Protein AF-A0A3C0FSR5-F1 (afdb_monomer_lite)

Sequence (66 aa):
HRLEEMGISLHLSEVKGPVMDRLKKTHFLDELTGEVFLSQFEAVSKLTDGQVAETPPSTEPKIKLV

Secondary structure (DSSP, 8-state):
-HHHHTT----EES--HHHHHHHTTSTTTTS-SS-EESSHHHHHHHHHGGG---PPP---------

Radius of gyration: 16.04 Å; chains: 1; bounding box: 54×26×30 Å

Structure (mmCIF, N/CA/C/O backbone):
data_AF-A0A3C0FSR5-F1
#
_entry.id   AF-A0A3C0FSR5-F1
#
loop_
_atom_site.group_PDB
_atom_site.id
_atom_site.type_symbol
_atom_site.label_atom_id
_atom_site.label_alt_id
_atom_site.label_comp_id
_atom_site.label_asym_id
_atom_site.label_entity_id
_atom_site.label_seq_id
_atom_site.pdbx_PDB_ins_code
_atom_site.Cartn_x
_atom_site.Cartn_y
_atom_site.Cartn_z
_atom_site.occupancy
_atom_site.B_iso_or_equiv
_atom_site.auth_seq_id
_atom_site.auth_comp_id
_atom_site.auth_asym_id
_atom_site.auth_atom_id
_atom_site.pdbx_PDB_model_num
ATOM 1 N N . HIS A 1 1 ? -15.588 -5.004 -2.815 1.00 76.25 1 HIS A N 1
ATOM 2 C CA . HIS A 1 1 ? -16.758 -5.738 -3.350 1.00 76.25 1 HIS A CA 1
ATOM 3 C C . HIS A 1 1 ? -16.904 -5.685 -4.874 1.00 76.25 1 HIS A C 1
ATOM 5 O O . HIS A 1 1 ? -16.594 -6.691 -5.478 1.00 76.25 1 HIS A O 1
ATOM 11 N N . ARG A 1 2 ? -17.260 -4.578 -5.558 1.00 92.50 2 ARG A N 1
ATOM 12 C CA . ARG A 1 2 ? -17.500 -4.631 -7.033 1.00 92.50 2 ARG A CA 1
ATOM 13 C C . ARG A 1 2 ? -16.355 -5.212 -7.880 1.00 92.50 2 ARG A C 1
ATOM 15 O O . ARG A 1 2 ? -16.608 -5.998 -8.780 1.00 92.50 2 ARG A O 1
ATOM 22 N N . LEU A 1 3 ? -15.109 -4.807 -7.618 1.00 94.94 3 LEU A N 1
ATOM 23 C CA . LEU A 1 3 ? -13.949 -5.325 -8.359 1.00 94.94 3 LEU A CA 1
ATOM 24 C C . LEU A 1 3 ? -13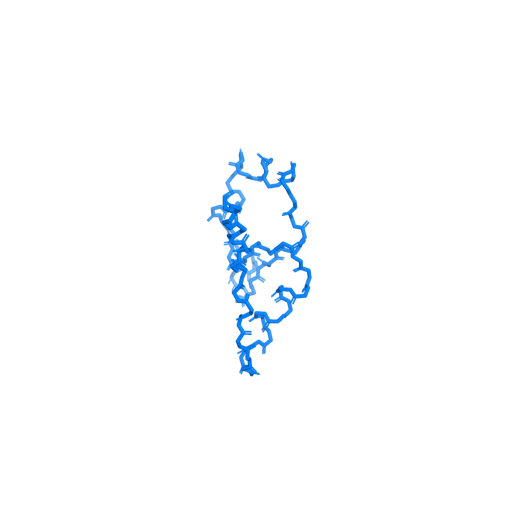.717 -6.815 -8.068 1.00 94.94 3 LEU A C 1
ATOM 26 O O . LEU A 1 3 ? -13.536 -7.602 -8.989 1.00 94.94 3 LEU A O 1
ATOM 30 N N . GLU A 1 4 ? -13.821 -7.200 -6.799 1.00 94.12 4 GLU A N 1
ATOM 31 C CA . GLU A 1 4 ? -13.714 -8.584 -6.334 1.00 94.12 4 GLU A CA 1
ATOM 32 C C . GLU A 1 4 ? -14.781 -9.497 -6.951 1.00 94.12 4 GLU A C 1
ATOM 34 O O . GLU A 1 4 ? -14.459 -10.569 -7.450 1.00 94.12 4 GLU A O 1
ATOM 39 N N . GLU A 1 5 ? -16.037 -9.042 -6.997 1.00 95.56 5 GLU A N 1
ATOM 40 C CA . GLU A 1 5 ? -17.155 -9.745 -7.641 1.00 95.56 5 GLU A CA 1
ATOM 41 C C . GLU A 1 5 ? -16.913 -9.972 -9.142 1.00 95.56 5 GLU A C 1
ATOM 43 O O . GLU A 1 5 ? -17.417 -10.934 -9.716 1.00 95.56 5 GLU A O 1
ATOM 48 N N . MET A 1 6 ? -16.116 -9.109 -9.779 1.00 97.12 6 MET A N 1
ATOM 49 C CA . MET A 1 6 ? -15.688 -9.248 -11.173 1.00 97.12 6 MET A CA 1
ATOM 50 C C . MET A 1 6 ? -14.405 -10.081 -11.335 1.00 97.12 6 MET A C 1
ATOM 52 O O . MET A 1 6 ? -13.919 -10.226 -12.455 1.00 97.12 6 MET A O 1
ATOM 56 N N . GLY A 1 7 ? -13.830 -10.605 -10.248 1.00 95.56 7 GLY A N 1
ATOM 57 C CA . GLY A 1 7 ? -12.547 -11.312 -10.264 1.00 95.56 7 GLY A CA 1
ATOM 58 C C . GLY A 1 7 ? -11.340 -10.402 -10.519 1.00 95.56 7 GLY A C 1
ATOM 59 O O . GLY A 1 7 ? -10.316 -10.872 -11.009 1.00 95.56 7 GLY A O 1
ATOM 60 N N . ILE A 1 8 ? -11.455 -9.102 -10.227 1.00 95.06 8 ILE A N 1
ATOM 61 C CA . ILE A 1 8 ? -10.399 -8.098 -10.410 1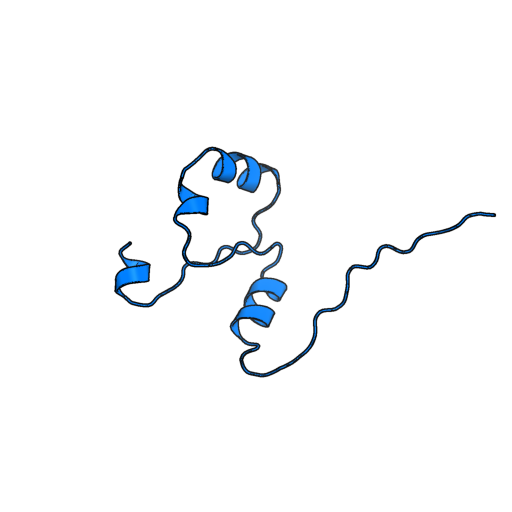.00 95.06 8 ILE A CA 1
ATOM 62 C C . ILE A 1 8 ? -9.861 -7.666 -9.039 1.00 95.06 8 ILE A C 1
ATOM 64 O O . ILE A 1 8 ? -10.601 -7.152 -8.199 1.00 95.06 8 ILE A O 1
ATOM 68 N N . SER A 1 9 ? -8.551 -7.800 -8.831 1.00 96.00 9 SER A N 1
ATOM 69 C CA . SER A 1 9 ? -7.869 -7.277 -7.639 1.00 96.00 9 SER A CA 1
ATOM 70 C C . SER A 1 9 ? -7.415 -5.828 -7.837 1.00 96.00 9 SER A C 1
ATOM 72 O O . SER A 1 9 ? -6.878 -5.469 -8.885 1.00 96.00 9 SER A O 1
ATOM 74 N N . LEU A 1 10 ? -7.608 -4.985 -6.816 1.00 96.75 10 LEU A N 1
ATOM 75 C CA . LEU A 1 10 ? -7.081 -3.616 -6.786 1.00 96.75 10 LEU A CA 1
ATOM 76 C C . LEU A 1 10 ? -5.735 -3.591 -6.058 1.00 96.75 10 LEU A C 1
ATOM 78 O O . LEU A 1 10 ? -5.674 -3.892 -4.871 1.00 96.75 10 LEU A O 1
ATOM 82 N N . HIS A 1 11 ? -4.679 -3.167 -6.748 1.00 96.69 11 HIS A N 1
ATOM 83 C CA . HIS A 1 11 ? -3.354 -2.949 -6.165 1.00 96.69 11 HIS A CA 1
ATOM 84 C C . HIS A 1 11 ? -3.040 -1.451 -6.108 1.00 96.69 11 HIS A C 1
ATOM 86 O O . HIS A 1 11 ? -3.439 -0.697 -6.996 1.00 96.69 11 HIS A O 1
ATOM 92 N N . LEU A 1 12 ? -2.300 -1.016 -5.087 1.00 97.50 12 LEU A N 1
ATOM 93 C CA . LEU A 1 12 ? -1.787 0.350 -4.984 1.00 97.50 12 LEU A CA 1
ATOM 94 C C . LEU A 1 12 ? -0.264 0.337 -5.098 1.00 97.50 12 LEU A C 1
ATOM 96 O O . LEU A 1 12 ? 0.402 -0.363 -4.345 1.00 97.50 12 LEU A O 1
ATOM 100 N N . SER A 1 13 ? 0.304 1.146 -5.986 1.00 96.69 13 SER A N 1
ATOM 101 C CA . SER A 1 13 ? 1.752 1.355 -6.071 1.00 96.69 13 SER A CA 1
ATOM 102 C C . SER A 1 13 ? 2.146 2.728 -5.533 1.00 96.69 13 SER A C 1
ATOM 104 O O . SER A 1 13 ? 1.397 3.691 -5.674 1.00 96.69 13 SER A O 1
ATOM 106 N N . GLU A 1 14 ? 3.347 2.824 -4.967 1.00 94.69 14 GLU A N 1
ATOM 107 C CA . GLU A 1 14 ? 3.949 4.057 -4.440 1.00 94.69 14 GLU A CA 1
ATOM 108 C C . GLU A 1 14 ? 3.259 4.674 -3.218 1.00 94.69 14 GLU A C 1
ATOM 110 O O . GLU A 1 14 ? 3.349 5.885 -2.971 1.00 94.69 14 GLU A O 1
ATOM 115 N N . VAL A 1 15 ? 2.614 3.851 -2.396 1.00 93.25 15 VAL A N 1
ATOM 116 C CA . VAL A 1 15 ? 2.006 4.336 -1.155 1.00 93.25 15 VAL A CA 1
ATOM 117 C C . VAL A 1 15 ? 3.090 4.532 -0.098 1.00 93.25 15 VAL A C 1
ATOM 119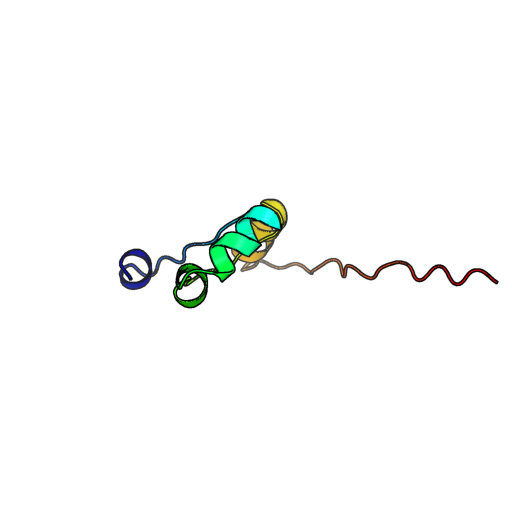 O O . VAL A 1 15 ? 3.606 3.589 0.495 1.00 93.25 15 VAL A O 1
ATOM 122 N N . LYS A 1 16 ? 3.443 5.794 0.144 1.00 89.25 16 LYS A N 1
ATOM 123 C CA . LYS A 1 16 ? 4.477 6.194 1.109 1.00 89.25 16 LYS A CA 1
ATOM 124 C C . LYS A 1 16 ? 3.890 6.409 2.511 1.00 89.25 16 LYS A C 1
ATOM 126 O O . LYS A 1 16 ? 2.675 6.519 2.674 1.00 89.25 16 LYS A O 1
ATOM 131 N N . GLY A 1 17 ? 4.766 6.536 3.515 1.00 92.69 17 GLY A N 1
ATOM 132 C CA . GLY A 1 17 ? 4.419 6.630 4.945 1.00 92.69 17 GLY A CA 1
ATOM 133 C C . GLY A 1 17 ? 3.224 7.539 5.274 1.00 92.69 17 GLY A C 1
ATOM 134 O O . GLY A 1 17 ? 2.228 7.030 5.777 1.00 92.69 17 GLY A O 1
ATOM 135 N N . PRO A 1 18 ? 3.227 8.835 4.896 1.00 95.06 18 PRO A N 1
ATOM 136 C CA . PRO A 1 18 ? 2.119 9.740 5.219 1.00 95.06 18 PRO A CA 1
ATOM 137 C C . PRO A 1 18 ? 0.752 9.320 4.656 1.00 95.06 18 PRO A C 1
ATOM 139 O O . PRO A 1 18 ? -0.282 9.646 5.240 1.00 95.06 18 PRO A O 1
ATOM 142 N N . VAL A 1 19 ? 0.732 8.625 3.514 1.00 95.25 19 VAL A N 1
ATOM 143 C CA . VAL A 1 19 ? -0.500 8.096 2.911 1.00 95.25 19 VAL A CA 1
ATOM 144 C C . VAL A 1 19 ? -0.885 6.787 3.597 1.00 95.25 19 VAL A C 1
ATOM 146 O O . VAL A 1 19 ? -2.033 6.633 4.009 1.00 95.25 19 VAL A O 1
ATOM 149 N N . MET A 1 20 ? 0.078 5.887 3.807 1.00 96.06 20 MET A N 1
ATOM 150 C CA . MET A 1 20 ? -0.140 4.614 4.495 1.00 96.06 20 MET A CA 1
ATOM 151 C C . MET A 1 20 ? -0.688 4.814 5.915 1.00 96.06 20 MET A C 1
ATOM 153 O O . MET A 1 20 ? -1.615 4.123 6.327 1.00 96.06 20 MET A O 1
ATOM 157 N N . ASP A 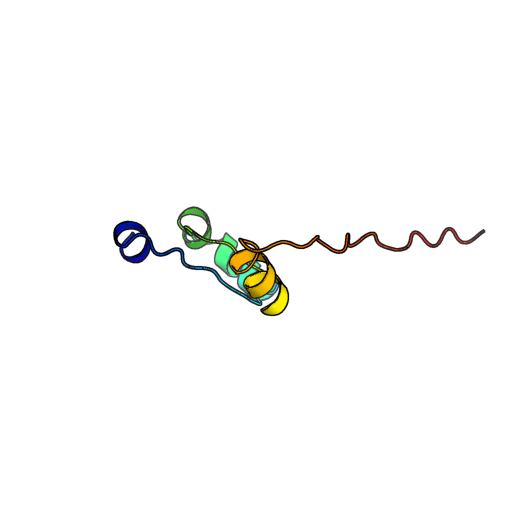1 21 ? -0.178 5.806 6.645 1.00 96.75 21 ASP A N 1
ATOM 158 C CA . ASP A 1 21 ? -0.620 6.143 8.002 1.00 96.75 21 ASP A CA 1
ATOM 159 C C . ASP A 1 21 ? -2.070 6.629 8.051 1.00 96.75 21 ASP A C 1
ATOM 161 O O . ASP A 1 21 ? -2.745 6.473 9.070 1.00 96.75 21 ASP A O 1
ATOM 165 N N . ARG A 1 22 ? -2.569 7.221 6.959 1.00 96.81 22 ARG A N 1
ATOM 166 C CA . ARG A 1 22 ? -3.984 7.587 6.828 1.00 96.81 22 ARG A CA 1
ATOM 167 C C . ARG A 1 22 ? -4.827 6.375 6.459 1.00 96.81 22 ARG A C 1
ATOM 169 O O . ARG A 1 22 ? -5.860 6.173 7.085 1.00 96.81 22 ARG A O 1
ATOM 176 N N . LEU A 1 23 ? -4.375 5.558 5.506 1.00 96.06 23 LEU A N 1
ATOM 177 C CA . LEU A 1 23 ? -5.082 4.343 5.087 1.00 96.06 23 LEU A CA 1
ATOM 178 C C . LEU A 1 23 ? -5.262 3.353 6.247 1.00 96.06 23 LEU A C 1
ATOM 180 O O . LEU A 1 23 ? -6.357 2.830 6.426 1.00 96.06 23 LEU A O 1
ATOM 184 N N . LYS A 1 24 ? -4.243 3.191 7.103 1.00 95.81 24 LYS A N 1
ATOM 185 C CA . LYS A 1 24 ? -4.290 2.363 8.325 1.00 95.81 24 LYS A CA 1
ATOM 186 C C . LYS A 1 24 ? -5.351 2.788 9.347 1.00 95.81 24 LYS A C 1
ATOM 188 O O . LYS A 1 24 ? -5.653 2.023 10.252 1.00 95.81 24 LYS A O 1
ATOM 193 N N . LYS A 1 25 ? -5.892 4.007 9.252 1.00 97.62 25 LYS A N 1
ATOM 194 C CA . LYS A 1 25 ? -6.969 4.503 10.133 1.00 97.62 25 LYS A CA 1
ATOM 195 C C . LYS A 1 25 ? -8.366 4.247 9.559 1.00 97.62 25 LYS A C 1
ATOM 197 O O . LYS A 1 25 ? -9.341 4.771 10.088 1.00 97.62 25 LYS A O 1
ATOM 202 N N . THR A 1 26 ? -8.459 3.505 8.460 1.00 97.00 26 THR A N 1
ATOM 203 C CA . THR A 1 26 ? -9.703 3.194 7.748 1.00 97.00 26 THR A CA 1
ATOM 204 C C . THR A 1 26 ? -9.818 1.686 7.543 1.00 97.00 26 THR A C 1
ATOM 206 O O . THR A 1 26 ? -8.809 0.992 7.591 1.00 97.00 26 THR A O 1
ATOM 209 N N . HIS A 1 27 ? -11.016 1.196 7.220 1.00 96.19 27 HIS A N 1
ATOM 210 C CA . HIS A 1 27 ? -11.243 -0.209 6.843 1.00 96.19 27 HIS A CA 1
ATOM 211 C C . HIS A 1 27 ? -10.735 -0.560 5.436 1.00 96.19 27 HIS A C 1
ATOM 213 O O . HIS A 1 27 ? -10.774 -1.714 5.027 1.00 96.19 27 HIS A O 1
ATOM 219 N N . PHE A 1 28 ? -10.244 0.426 4.676 1.00 95.50 28 PHE A N 1
ATOM 220 C CA . PHE A 1 28 ? -9.891 0.239 3.270 1.00 95.50 28 PHE A CA 1
ATOM 221 C C . PHE A 1 28 ? -8.830 -0.845 3.055 1.00 95.50 28 PHE A C 1
ATOM 223 O O . PHE A 1 28 ? -8.956 -1.630 2.125 1.00 95.50 28 PHE A O 1
ATOM 230 N N . LEU A 1 29 ? -7.783 -0.884 3.889 1.00 95.00 29 LEU A N 1
ATOM 231 C CA . LEU A 1 29 ? -6.716 -1.881 3.744 1.00 95.00 29 LEU A CA 1
ATOM 232 C C . LEU A 1 29 ? -7.165 -3.283 4.156 1.00 95.00 29 LEU A C 1
ATOM 234 O O . LEU A 1 29 ? -6.656 -4.249 3.600 1.00 95.00 29 LEU A O 1
ATOM 238 N N . ASP A 1 30 ? -8.112 -3.384 5.089 1.00 94.56 30 ASP A N 1
ATOM 239 C CA . ASP A 1 30 ? -8.672 -4.665 5.526 1.00 94.56 30 ASP A CA 1
ATOM 240 C C . ASP A 1 30 ? -9.540 -5.292 4.423 1.00 94.56 30 ASP A C 1
ATOM 242 O O . ASP A 1 30 ? -9.594 -6.509 4.278 1.00 94.56 30 ASP A O 1
ATOM 246 N N . GLU A 1 31 ? -10.200 -4.450 3.623 1.00 95.00 31 GLU A N 1
ATOM 247 C CA . GLU A 1 31 ? -11.049 -4.849 2.4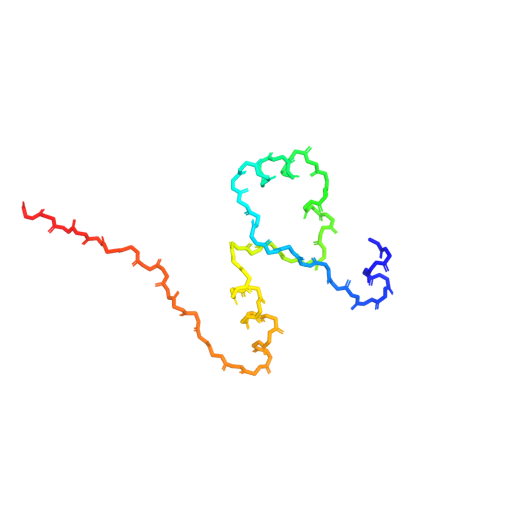94 1.00 95.00 31 GLU A CA 1
ATOM 248 C C . GLU A 1 31 ? -10.305 -4.869 1.145 1.00 95.00 31 GLU A C 1
ATOM 250 O O . GLU A 1 31 ? -10.897 -5.182 0.105 1.00 95.00 31 GLU A O 1
ATOM 255 N N . LEU A 1 32 ? -9.019 -4.503 1.122 1.00 96.25 32 LEU A N 1
ATOM 256 C CA . LEU A 1 32 ? -8.234 -4.465 -0.105 1.00 96.25 32 LEU A CA 1
ATOM 257 C C . LEU A 1 32 ? -7.949 -5.893 -0.578 1.00 96.25 32 LEU A C 1
ATOM 259 O O . LEU A 1 32 ? -7.270 -6.666 0.087 1.00 96.25 32 LEU A O 1
ATOM 263 N N . THR A 1 33 ? -8.425 -6.224 -1.775 1.00 96.31 33 THR A N 1
ATOM 264 C CA . THR A 1 33 ? -8.248 -7.559 -2.369 1.00 96.31 33 THR A CA 1
ATOM 265 C C . THR A 1 33 ? -6.909 -7.760 -3.076 1.00 96.31 33 THR A C 1
ATOM 267 O O . THR A 1 33 ? -6.603 -8.866 -3.522 1.00 96.31 33 THR A O 1
ATOM 270 N N . GLY A 1 34 ? -6.126 -6.693 -3.225 1.00 95.12 34 GLY A N 1
ATOM 271 C CA . GLY A 1 34 ? -4.767 -6.728 -3.748 1.00 95.12 34 GLY A CA 1
ATOM 272 C C . GLY A 1 34 ? -3.755 -6.225 -2.725 1.00 95.12 34 GLY A C 1
ATOM 273 O O . GLY A 1 34 ? -3.951 -6.304 -1.517 1.00 95.12 34 GLY A O 1
ATOM 274 N N . GLU A 1 35 ? -2.641 -5.708 -3.222 1.00 95.88 35 GLU A N 1
ATOM 275 C CA . GLU A 1 35 ? -1.467 -5.400 -2.408 1.00 95.88 35 GLU A CA 1
ATOM 276 C C . GLU A 1 35 ? -1.041 -3.945 -2.548 1.00 95.88 35 GLU A C 1
ATOM 278 O O . GLU A 1 35 ? -1.323 -3.279 -3.550 1.00 95.88 35 GLU A O 1
ATOM 283 N N . VAL A 1 36 ? -0.333 -3.468 -1.528 1.00 96.31 36 VAL A N 1
ATOM 284 C CA . VAL A 1 36 ? 0.298 -2.153 -1.515 1.00 96.31 36 VAL A CA 1
ATOM 285 C C . VAL A 1 36 ? 1.796 -2.323 -1.741 1.00 96.31 36 VAL A C 1
ATOM 287 O O . VAL A 1 36 ? 2.464 -3.005 -0.969 1.00 96.31 36 VAL A O 1
ATOM 290 N N . PHE A 1 37 ? 2.321 -1.663 -2.767 1.00 95.00 37 PHE A N 1
ATOM 291 C CA . PHE A 1 37 ? 3.724 -1.712 -3.171 1.00 95.00 37 PHE A CA 1
ATOM 292 C C . PHE A 1 37 ? 4.411 -0.366 -2.950 1.00 95.00 37 PHE A C 1
ATOM 294 O O . PHE A 1 37 ? 3.799 0.696 -3.115 1.00 95.00 37 PHE A O 1
ATOM 301 N N . LEU A 1 38 ? 5.708 -0.389 -2.638 1.00 91.06 38 LEU A N 1
ATOM 302 C CA . LEU A 1 38 ? 6.491 0.832 -2.425 1.00 91.06 38 LEU A CA 1
ATOM 303 C C . LEU A 1 38 ? 6.908 1.494 -3.741 1.00 91.06 38 LEU A C 1
ATOM 305 O O . LEU A 1 38 ? 7.136 2.705 -3.764 1.00 91.06 38 LEU A O 1
ATOM 309 N N . SER A 1 39 ? 6.973 0.729 -4.834 1.00 92.50 39 SER A N 1
ATOM 310 C CA . SER A 1 39 ? 7.284 1.239 -6.171 1.00 92.50 39 SER A CA 1
ATOM 311 C C . SER A 1 39 ? 6.408 0.611 -7.253 1.00 92.50 39 SER A C 1
ATOM 313 O O . SER A 1 39 ? 5.893 -0.496 -7.102 1.00 92.50 39 SER A O 1
ATOM 315 N N . GLN A 1 40 ? 6.264 1.310 -8.379 1.00 94.25 40 GLN A N 1
ATOM 316 C CA . GLN A 1 40 ? 5.603 0.753 -9.558 1.00 94.25 40 GLN A CA 1
ATOM 317 C C . GLN A 1 40 ? 6.364 -0.452 -10.123 1.00 94.25 40 GLN A C 1
ATOM 319 O O . GLN A 1 40 ? 5.737 -1.413 -10.554 1.00 94.25 40 GLN A O 1
ATOM 324 N N . PHE A 1 41 ? 7.700 -0.417 -10.094 1.00 93.81 41 PHE A N 1
ATOM 325 C CA . PHE A 1 41 ? 8.530 -1.535 -10.538 1.00 93.81 41 PHE A CA 1
ATOM 326 C C . PHE A 1 41 ? 8.224 -2.804 -9.737 1.00 93.81 41 PHE A C 1
ATOM 328 O O . PHE A 1 41 ? 7.933 -3.831 -10.328 1.00 93.81 41 PHE A O 1
ATOM 335 N N . GLU A 1 42 ? 8.198 -2.715 -8.405 1.00 92.44 42 GLU A N 1
ATOM 336 C CA . GLU A 1 42 ? 7.842 -3.834 -7.522 1.00 92.44 42 GLU A CA 1
ATOM 337 C C . GLU A 1 42 ? 6.447 -4.397 -7.833 1.00 92.44 42 GLU A C 1
ATOM 339 O O . GLU A 1 42 ? 6.287 -5.612 -7.953 1.00 92.44 42 GLU A O 1
ATOM 344 N N . ALA A 1 43 ? 5.456 -3.514 -8.016 1.00 95.00 43 ALA A N 1
ATOM 345 C CA . ALA A 1 43 ? 4.095 -3.908 -8.366 1.00 95.00 43 ALA A CA 1
ATOM 346 C C . ALA A 1 43 ? 4.049 -4.660 -9.701 1.00 95.00 43 ALA A C 1
ATOM 348 O O . ALA A 1 43 ? 3.471 -5.739 -9.782 1.00 95.00 43 ALA A O 1
ATOM 349 N N . VAL A 1 44 ? 4.673 -4.102 -10.744 1.00 94.44 44 VAL A N 1
ATOM 350 C CA . VAL A 1 44 ? 4.705 -4.720 -12.073 1.00 94.44 44 VAL A CA 1
ATOM 351 C C . VAL A 1 44 ? 5.428 -6.053 -12.004 1.00 94.44 44 VAL A C 1
ATOM 353 O O . VAL A 1 44 ? 4.814 -7.050 -12.354 1.00 94.44 44 VAL A O 1
ATOM 356 N N . SER A 1 45 ? 6.656 -6.094 -11.477 1.00 92.50 45 SER A N 1
ATOM 357 C CA . SER A 1 45 ? 7.444 -7.323 -11.375 1.00 92.50 45 SER A CA 1
ATOM 358 C C . SER A 1 45 ? 6.654 -8.434 -10.692 1.00 92.50 45 SER A C 1
ATOM 360 O O . SER A 1 45 ? 6.513 -9.504 -11.268 1.00 92.50 45 SER A O 1
ATOM 362 N N . LYS A 1 46 ? 6.033 -8.171 -9.530 1.00 92.25 46 LYS A N 1
ATOM 363 C CA . LYS A 1 46 ? 5.242 -9.188 -8.820 1.00 92.25 46 LYS A CA 1
ATOM 364 C C . LYS A 1 46 ? 4.017 -9.653 -9.608 1.00 92.25 46 LYS A C 1
ATOM 366 O O . LYS A 1 46 ? 3.713 -10.842 -9.620 1.00 92.25 46 LYS A O 1
ATOM 371 N N . LEU A 1 47 ? 3.298 -8.728 -10.242 1.00 92.94 47 LEU A N 1
ATOM 372 C CA . LEU A 1 47 ? 2.062 -9.041 -10.964 1.00 92.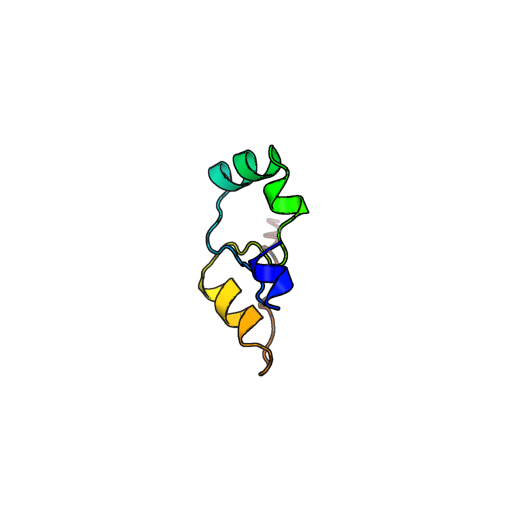94 47 LEU A CA 1
ATOM 373 C C . LEU A 1 47 ? 2.319 -9.683 -12.334 1.00 92.94 47 LEU A C 1
ATOM 375 O O . LEU A 1 47 ? 1.438 -10.361 -12.860 1.00 92.94 47 LEU A O 1
ATOM 379 N N . THR A 1 48 ? 3.513 -9.507 -12.902 1.00 89.56 48 THR A N 1
ATOM 380 C CA . THR A 1 48 ? 3.941 -10.153 -14.150 1.00 89.56 48 THR A CA 1
ATOM 381 C C . THR A 1 48 ? 4.719 -11.452 -13.924 1.00 89.56 48 THR A C 1
ATOM 383 O O . THR A 1 48 ? 4.801 -12.266 -14.841 1.00 89.56 48 THR A O 1
ATOM 386 N N . ASP A 1 49 ? 5.222 -11.702 -12.708 1.00 70.19 49 ASP A N 1
ATOM 387 C CA . ASP A 1 49 ? 6.048 -12.870 -12.341 1.00 70.19 49 ASP A CA 1
ATOM 388 C C . ASP A 1 49 ? 5.310 -14.218 -12.255 1.00 70.19 49 ASP A C 1
ATOM 390 O O . ASP A 1 49 ? 5.894 -15.239 -11.888 1.00 70.19 49 ASP A O 1
ATOM 394 N N . GLY A 1 50 ? 4.094 -14.304 -12.805 1.00 58.09 50 GLY A N 1
ATOM 395 C CA . GLY A 1 50 ? 3.625 -15.552 -13.431 1.00 58.09 50 GLY A CA 1
ATOM 396 C C . GLY A 1 50 ? 4.556 -16.071 -14.554 1.00 58.09 50 GLY A C 1
ATOM 397 O O . GLY A 1 50 ? 4.267 -17.097 -15.174 1.00 58.09 50 GLY A O 1
ATOM 398 N N . GLN A 1 51 ? 5.667 -15.367 -14.820 1.00 54.97 51 GLN A N 1
ATOM 399 C CA . GLN A 1 51 ? 6.796 -15.709 -15.682 1.00 54.97 51 GLN A CA 1
ATOM 400 C C . GLN A 1 51 ? 8.164 -15.356 -15.013 1.00 54.97 51 GLN A C 1
ATOM 402 O O . GLN A 1 51 ? 8.949 -14.648 -15.617 1.00 54.97 51 GLN A O 1
ATOM 407 N N . VAL A 1 52 ? 8.451 -15.837 -13.790 1.00 51.69 52 VAL A N 1
ATOM 408 C CA . VAL A 1 52 ? 9.799 -15.992 -13.152 1.00 51.69 52 VAL A CA 1
ATOM 409 C C . VAL A 1 52 ? 10.805 -14.812 -13.254 1.00 51.69 52 VAL A C 1
ATOM 411 O O . VAL A 1 52 ? 11.457 -14.676 -14.286 1.00 51.69 52 VAL A O 1
ATOM 414 N N . ALA A 1 53 ? 11.155 -14.145 -12.137 1.00 45.34 53 ALA A N 1
ATOM 415 C CA . ALA A 1 53 ? 12.484 -14.248 -11.491 1.00 45.34 53 ALA A CA 1
ATOM 416 C C . ALA A 1 53 ? 12.684 -13.299 -10.281 1.00 45.34 53 ALA A C 1
ATOM 418 O O . ALA A 1 53 ? 12.824 -12.090 -10.421 1.00 45.34 53 ALA A O 1
ATOM 419 N N . GLU A 1 54 ? 12.844 -13.927 -9.111 1.00 50.91 54 GLU A N 1
ATOM 420 C CA . GLU A 1 54 ? 13.753 -13.595 -7.997 1.00 50.91 54 GLU A CA 1
ATOM 421 C C . GLU A 1 54 ? 13.857 -12.142 -7.473 1.00 50.91 54 GLU A C 1
ATOM 423 O O . GLU A 1 54 ? 14.447 -11.233 -8.052 1.00 50.91 54 GLU A O 1
ATOM 428 N N . THR A 1 55 ? 13.395 -11.988 -6.229 1.00 55.06 55 THR A N 1
ATOM 429 C CA . THR A 1 55 ? 13.624 -10.858 -5.321 1.00 55.06 55 THR A CA 1
ATOM 430 C C . THR A 1 55 ? 15.121 -10.549 -5.143 1.00 55.06 55 THR A C 1
ATOM 432 O O . THR A 1 55 ? 15.857 -11.433 -4.704 1.00 55.06 55 THR A O 1
ATOM 435 N N . PRO A 1 56 ? 15.597 -9.300 -5.314 1.00 54.53 56 PRO A N 1
ATOM 436 C CA . PRO A 1 56 ? 16.815 -8.878 -4.641 1.00 54.53 56 PRO A CA 1
ATOM 437 C C . PRO A 1 56 ? 16.509 -8.729 -3.140 1.00 54.53 56 PRO A C 1
ATOM 439 O O . PRO A 1 56 ? 15.661 -7.908 -2.773 1.00 54.53 56 PRO A O 1
ATOM 442 N N . PRO A 1 57 ? 17.161 -9.491 -2.244 1.00 57.44 57 PRO A N 1
ATOM 443 C CA . PRO A 1 57 ? 17.033 -9.267 -0.815 1.00 57.44 57 PRO A CA 1
ATOM 444 C C . PRO A 1 57 ? 17.600 -7.885 -0.481 1.00 57.44 57 PRO A C 1
ATOM 446 O O . PRO A 1 57 ? 18.785 -7.617 -0.680 1.00 57.44 57 PRO A O 1
ATOM 449 N N . SER A 1 58 ? 16.762 -7.010 0.074 1.00 57.28 58 SER A N 1
ATOM 450 C CA . SER A 1 58 ? 17.241 -5.858 0.835 1.00 57.28 58 SER A CA 1
ATOM 451 C C . SER A 1 58 ? 17.860 -6.375 2.138 1.00 57.28 58 SER A C 1
ATOM 453 O O . SER A 1 58 ? 17.229 -6.395 3.192 1.00 57.28 58 SER A O 1
ATOM 455 N N . THR A 1 59 ? 19.088 -6.884 2.059 1.00 58.03 59 THR A N 1
ATOM 456 C CA . THR A 1 59 ? 19.976 -6.980 3.217 1.00 58.03 59 THR A CA 1
ATOM 457 C C . THR A 1 59 ? 20.748 -5.674 3.310 1.00 58.03 59 THR A C 1
ATOM 459 O O . THR A 1 59 ? 21.617 -5.407 2.479 1.00 58.03 59 THR A O 1
ATOM 462 N N . GLU A 1 60 ? 20.435 -4.863 4.321 1.00 49.47 60 GLU A N 1
ATOM 463 C CA . GLU A 1 60 ? 21.287 -3.755 4.762 1.00 49.47 60 GLU A CA 1
ATOM 464 C C . GLU A 1 60 ? 22.745 -4.228 4.910 1.00 49.47 60 GLU A C 1
ATOM 466 O O . GLU A 1 60 ? 22.991 -5.289 5.503 1.00 49.47 60 GLU A O 1
ATOM 471 N N . PRO A 1 61 ? 23.746 -3.459 4.445 1.00 43.00 61 PRO A N 1
ATOM 472 C CA . PRO A 1 61 ? 25.125 -3.756 4.777 1.00 43.00 61 PRO A CA 1
ATOM 473 C C . PRO A 1 61 ? 25.333 -3.457 6.265 1.00 43.00 61 PRO A C 1
ATOM 475 O O . PRO A 1 61 ? 25.360 -2.302 6.690 1.00 43.00 61 PRO A O 1
ATOM 478 N N . LYS A 1 62 ? 25.523 -4.500 7.081 1.00 49.62 62 LYS A N 1
ATOM 479 C CA . LYS A 1 62 ? 26.088 -4.347 8.426 1.00 49.62 62 LYS A CA 1
ATOM 480 C C . LYS A 1 62 ? 27.549 -3.918 8.278 1.00 49.62 62 LYS A C 1
ATOM 482 O O . LYS A 1 62 ? 28.438 -4.763 8.204 1.00 49.62 62 LYS A O 1
ATOM 487 N N . ILE A 1 63 ? 27.806 -2.611 8.236 1.00 47.44 63 ILE A N 1
ATOM 488 C CA . ILE A 1 63 ? 29.150 -2.071 8.460 1.00 47.44 63 ILE A CA 1
ATOM 489 C C . ILE A 1 63 ? 29.498 -2.388 9.919 1.00 47.44 63 ILE A C 1
ATOM 491 O O . ILE A 1 63 ? 29.024 -1.732 10.844 1.00 47.44 63 ILE A O 1
ATOM 495 N N . LYS A 1 64 ? 30.303 -3.428 10.141 1.00 43.47 64 LYS A N 1
ATOM 496 C CA . LYS A 1 64 ? 30.984 -3.630 11.420 1.00 43.47 64 LYS A CA 1
ATOM 497 C C . LYS A 1 64 ? 32.257 -2.786 11.353 1.00 43.47 64 LYS A C 1
ATOM 499 O O . LYS A 1 64 ? 33.250 -3.223 10.780 1.00 43.47 64 LYS A O 1
ATOM 504 N N . LEU A 1 65 ? 32.186 -1.546 11.840 1.00 51.50 65 LEU A N 1
ATOM 505 C CA . LEU A 1 65 ? 33.388 -0.758 12.094 1.00 51.50 65 LEU A CA 1
ATOM 506 C C . LEU A 1 65 ? 34.115 -1.424 13.268 1.00 51.50 65 LEU A C 1
ATOM 508 O O . LEU A 1 65 ? 33.494 -1.700 14.297 1.00 51.50 65 LEU A O 1
ATOM 512 N N . VAL A 1 66 ? 35.377 -1.770 13.024 1.00 54.72 66 VAL A N 1
ATOM 513 C CA . VAL A 1 66 ? 36.362 -2.202 14.026 1.00 54.72 66 VAL A CA 1
ATOM 514 C C . VAL A 1 66 ? 36.400 -1.277 15.236 1.00 54.72 66 VAL A C 1
ATOM 516 O O . VAL A 1 66 ? 36.224 -0.053 15.046 1.00 54.72 66 VAL A O 1
#

pLDDT: mean 83.12, std 18.98, range [43.0, 97.62]

Foldseek 3Di:
DVCVVVVHFDEAEQQDDVNVVVCVVDCCVVPHRDYYYNHPVVVCCVVVCVPDDDDDDPDDPPPPDD